Protein AF-A0A971A0D9-F1 (afdb_monomer)

pLDDT: mean 92.89, std 9.56, range [45.56, 98.62]

Radius of gyration: 13.31 Å; Cα contacts (8 Å, |Δi|>4): 79; chains: 1; bounding box: 35×26×28 Å

Nearest PDB structures (foldseek):
  1mvn-assembly1_A  TM=9.617E-01  e=2.735E-04  Arabidopsis thaliana
  1e20-assembly1_A  TM=8.402E-01  e=3.128E-03  Arabidopsis thaliana
  6tgv-assembly1_A-3  TM=8.964E-01  e=5.852E-03  Mycolicibacterium smegmatis MC2 155
  6tgv-assembly1_C  TM=9.279E-01  e=1.021E-02  Mycolicibacterium smegmatis MC2 155
  6wq2-assembly1_B  TM=2.887E-01  e=6.178E+00  Sulfolobus islandicus filamentous virus

Mean predicted aligned error: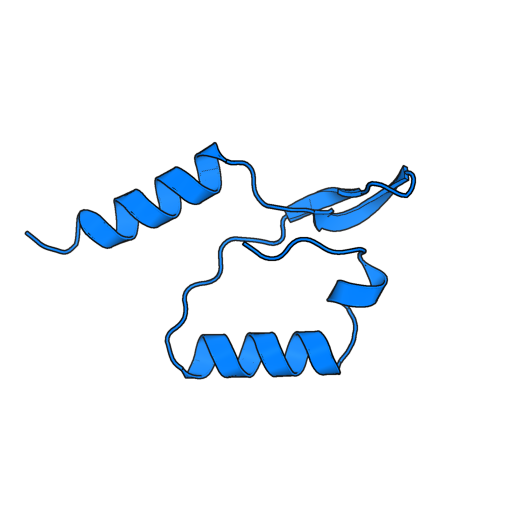 3.67 Å

Sequence (64 aa):
APAMNSRMWANPIVQANVATLTKLGFRMVGPATGRLACGTEGAGRMAEPSEIIAAIEALTDNKQ

Foldseek 3Di:
DFADDQVVCPDPVNVVVVVVCVVVVDDDQFQDWQQHPVRDTGGRHRDDPVSVVVVVVVVVVVPD

Solvent-accessible surface area (backbone atoms only — not comparable to full-atom values): 3729 Å² total; per-residue (Å²): 98,51,66,48,56,43,71,58,50,72,30,69,67,49,47,52,50,51,52,50,41,45,74,73,68,51,84,78,41,59,48,29,72,37,75,37,97,87,73,50,74,37,48,17,26,54,47,53,70,67,60,52,50,52,56,50,50,64,62,57,66,76,72,119

Secondary structure (DSSP, 8-state):
-----HHHHT-HHHHHHHHHHHHTTPPP--PEEEE-TTS-EEEEEPPPHHHHHHHHHHHHGGG-

Structure (mmCIF, N/CA/C/O backbone):
data_AF-A0A971A0D9-F1
#
_entry.id   AF-A0A971A0D9-F1
#
loop_
_atom_site.group_PDB
_atom_site.id
_atom_site.type_symbol
_atom_site.label_atom_id
_atom_site.label_alt_id
_atom_site.label_comp_id
_atom_site.label_asym_id
_atom_site.label_entity_id
_atom_site.label_seq_id
_atom_site.pdbx_PDB_ins_code
_atom_site.Cartn_x
_atom_site.Cartn_y
_atom_site.Cartn_z
_atom_site.occupancy
_atom_site.B_iso_or_equiv
_atom_site.auth_seq_id
_atom_site.auth_comp_id
_atom_site.auth_asym_id
_atom_site.auth_atom_id
_atom_site.pdbx_PDB_model_num
ATOM 1 N N . ALA A 1 1 ? -0.063 4.677 2.868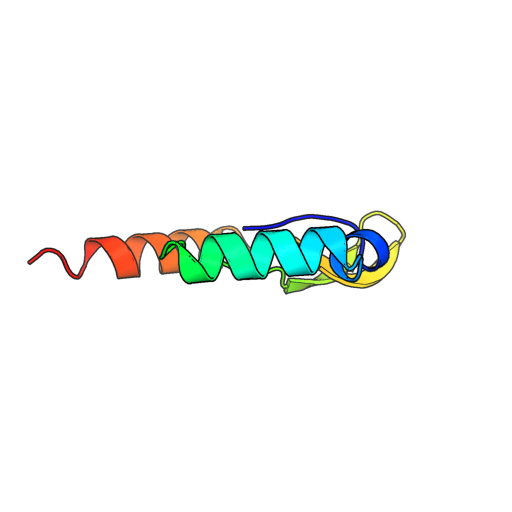 1.00 85.81 1 ALA A N 1
ATOM 2 C CA . ALA A 1 1 ? 0.150 4.348 1.449 1.00 85.81 1 ALA A CA 1
ATOM 3 C C . ALA A 1 1 ? 1.538 3.745 1.255 1.00 85.81 1 ALA A C 1
ATOM 5 O O . ALA A 1 1 ? 2.507 4.451 1.512 1.00 85.81 1 ALA A O 1
ATOM 6 N N . PRO A 1 2 ? 1.672 2.453 0.901 1.00 93.94 2 PRO A N 1
ATOM 7 C CA . PRO A 1 2 ? 2.976 1.848 0.622 1.00 93.94 2 PRO A CA 1
ATOM 8 C C . PRO A 1 2 ? 3.630 2.466 -0.616 1.00 93.94 2 PRO A C 1
ATOM 10 O O . PRO A 1 2 ? 2.942 2.779 -1.585 1.00 93.94 2 PRO A O 1
ATOM 13 N N . ALA A 1 3 ? 4.955 2.592 -0.593 1.00 96.06 3 ALA A N 1
ATOM 14 C CA . ALA A 1 3 ? 5.751 3.071 -1.717 1.00 96.06 3 ALA A CA 1
ATOM 15 C C . ALA A 1 3 ? 7.073 2.292 -1.772 1.00 96.06 3 ALA A C 1
ATOM 17 O O . ALA A 1 3 ? 7.882 2.379 -0.850 1.00 96.06 3 ALA A O 1
ATOM 18 N N . MET A 1 4 ? 7.278 1.489 -2.816 1.00 95.38 4 MET A N 1
ATOM 19 C CA . MET A 1 4 ? 8.477 0.669 -3.012 1.00 95.38 4 MET A CA 1
ATOM 20 C C . MET A 1 4 ? 8.578 0.154 -4.455 1.00 95.38 4 MET A C 1
ATOM 22 O O . MET A 1 4 ? 7.631 0.235 -5.229 1.00 95.38 4 MET A O 1
ATOM 26 N N . ASN A 1 5 ? 9.724 -0.410 -4.838 1.00 95.75 5 ASN A N 1
ATOM 27 C CA . ASN A 1 5 ? 9.860 -1.074 -6.137 1.00 95.75 5 ASN A CA 1
ATOM 28 C C . ASN A 1 5 ? 8.906 -2.287 -6.263 1.00 95.75 5 ASN A C 1
ATOM 30 O O . ASN A 1 5 ? 8.616 -2.952 -5.270 1.00 95.75 5 ASN A O 1
ATOM 34 N N . SER A 1 6 ? 8.488 -2.635 -7.485 1.00 95.38 6 SER A N 1
ATOM 35 C CA . SER A 1 6 ? 7.582 -3.762 -7.758 1.00 95.38 6 SER A CA 1
ATOM 36 C C . SER A 1 6 ? 8.082 -5.111 -7.245 1.00 95.38 6 SER A C 1
ATOM 38 O O . SER A 1 6 ? 7.287 -5.907 -6.749 1.00 95.38 6 SER A O 1
ATOM 40 N N . ARG A 1 7 ? 9.396 -5.362 -7.278 1.00 95.69 7 ARG A N 1
ATOM 41 C CA . ARG A 1 7 ? 9.997 -6.582 -6.714 1.00 95.69 7 ARG A CA 1
ATOM 42 C C . ARG A 1 7 ? 9.932 -6.611 -5.193 1.00 95.69 7 ARG A C 1
ATOM 44 O O . ARG A 1 7 ? 9.730 -7.672 -4.615 1.00 95.69 7 ARG A O 1
ATOM 51 N N . MET A 1 8 ? 10.096 -5.456 -4.547 1.00 96.50 8 MET A N 1
ATOM 52 C CA . MET A 1 8 ? 9.917 -5.347 -3.099 1.00 96.50 8 MET A CA 1
ATOM 53 C C . MET A 1 8 ? 8.450 -5.554 -2.734 1.00 96.50 8 MET A C 1
ATOM 55 O O . MET A 1 8 ? 8.163 -6.297 -1.805 1.00 96.50 8 MET A O 1
ATOM 59 N N . TRP A 1 9 ? 7.526 -4.966 -3.500 1.00 96.69 9 TRP A N 1
ATOM 60 C CA . TRP A 1 9 ? 6.095 -5.153 -3.285 1.00 96.69 9 TRP A CA 1
ATOM 61 C C . TRP A 1 9 ? 5.690 -6.623 -3.421 1.00 96.69 9 TRP A C 1
ATOM 63 O O . TRP A 1 9 ? 5.027 -7.157 -2.539 1.00 96.69 9 TRP A O 1
ATOM 73 N N . ALA A 1 10 ? 6.151 -7.305 -4.470 1.00 96.56 10 ALA A N 1
ATOM 74 C CA . ALA A 1 10 ? 5.878 -8.723 -4.701 1.00 96.56 10 ALA A CA 1
ATOM 75 C C . ALA A 1 10 ? 6.594 -9.675 -3.721 1.00 96.56 10 ALA A C 1
ATOM 77 O O . ALA A 1 10 ? 6.378 -10.885 -3.779 1.00 96.56 10 ALA A O 1
ATOM 78 N N . ASN A 1 11 ? 7.452 -9.168 -2.829 1.00 98.31 11 ASN A N 1
ATOM 79 C CA . ASN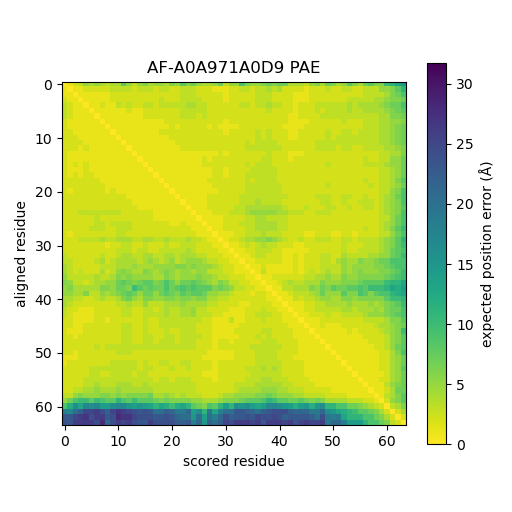 A 1 11 ? 8.156 -10.003 -1.866 1.00 98.31 11 ASN A CA 1
ATOM 80 C C . ASN A 1 11 ? 7.149 -10.690 -0.914 1.00 98.31 11 ASN A C 1
ATOM 82 O O . ASN A 1 11 ? 6.325 -9.995 -0.309 1.00 98.31 11 ASN A O 1
ATOM 86 N N . PRO A 1 12 ? 7.234 -12.021 -0.706 1.00 98.50 12 PRO A N 1
ATOM 87 C CA . PRO A 1 12 ? 6.322 -12.748 0.180 1.00 98.50 12 PRO A CA 1
ATOM 88 C C . PRO A 1 12 ? 6.253 -12.193 1.609 1.00 98.50 12 PRO A C 1
ATOM 90 O O . PRO A 1 12 ? 5.186 -12.198 2.216 1.00 98.50 12 PRO A O 1
ATOM 93 N N . ILE A 1 13 ? 7.363 -11.665 2.137 1.00 98.56 13 ILE A N 1
ATOM 94 C CA . ILE A 1 13 ? 7.423 -11.050 3.471 1.00 98.56 13 ILE A C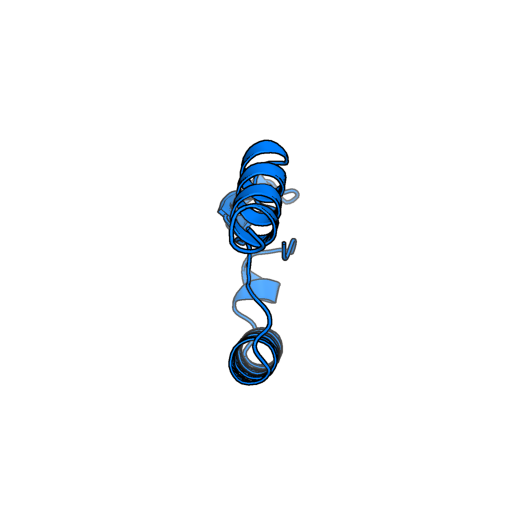A 1
ATOM 95 C C . ILE A 1 13 ? 6.593 -9.763 3.502 1.00 98.56 13 ILE A C 1
ATOM 97 O O . ILE A 1 13 ? 5.831 -9.534 4.438 1.00 98.56 13 ILE A O 1
ATOM 101 N N . VAL A 1 14 ? 6.688 -8.935 2.458 1.00 98.19 14 VAL A N 1
ATOM 102 C CA . VAL A 1 14 ? 5.885 -7.709 2.347 1.00 98.19 14 VAL A CA 1
ATOM 103 C C . VAL A 1 14 ? 4.403 -8.054 2.232 1.00 98.19 14 VAL A C 1
ATOM 105 O O . VAL A 1 14 ? 3.591 -7.466 2.942 1.00 98.19 14 VAL A O 1
ATOM 108 N N . GLN A 1 15 ? 4.049 -9.050 1.418 1.00 98.19 15 GLN A N 1
ATOM 109 C CA . GLN A 1 15 ? 2.664 -9.508 1.287 1.00 98.19 15 GLN A CA 1
ATOM 110 C C . GLN A 1 15 ? 2.109 -10.068 2.608 1.00 98.19 15 GLN A C 1
ATOM 112 O O . GLN A 1 15 ? 0.979 -9.754 2.982 1.00 98.19 15 GLN A O 1
ATOM 117 N N . ALA A 1 16 ? 2.911 -10.821 3.369 1.00 98.62 16 ALA A N 1
ATOM 118 C CA . ALA A 1 16 ? 2.524 -11.311 4.692 1.00 98.62 16 ALA A CA 1
ATOM 119 C C . ALA A 1 16 ? 2.310 -10.169 5.704 1.00 98.62 16 ALA A C 1
ATOM 121 O O . ALA A 1 16 ? 1.340 -10.188 6.468 1.00 98.62 16 ALA A O 1
ATOM 122 N N . ASN A 1 17 ? 3.165 -9.142 5.682 1.00 98.31 17 ASN A N 1
ATOM 123 C CA . ASN A 1 17 ? 3.014 -7.956 6.527 1.00 98.31 17 ASN A CA 1
ATOM 124 C C . ASN A 1 17 ? 1.746 -7.173 6.174 1.00 98.31 17 ASN A C 1
ATOM 126 O O . ASN A 1 17 ? 0.986 -6.806 7.068 1.00 98.31 17 ASN A O 1
ATOM 130 N N . VAL A 1 18 ? 1.476 -6.969 4.880 1.00 97.94 18 VAL A N 1
ATOM 131 C CA . VAL A 1 18 ? 0.243 -6.325 4.401 1.00 97.94 18 VAL A CA 1
ATOM 132 C C . VAL A 1 18 ? -0.980 -7.105 4.873 1.00 97.94 18 VAL A C 1
ATOM 134 O O . VAL A 1 18 ? -1.872 -6.521 5.482 1.00 97.94 18 VAL A O 1
ATOM 137 N N . ALA A 1 19 ? -0.991 -8.428 4.689 1.00 98.12 19 ALA A N 1
ATOM 138 C CA . ALA A 1 19 ? -2.086 -9.276 5.152 1.00 98.12 19 ALA A CA 1
ATOM 139 C C . A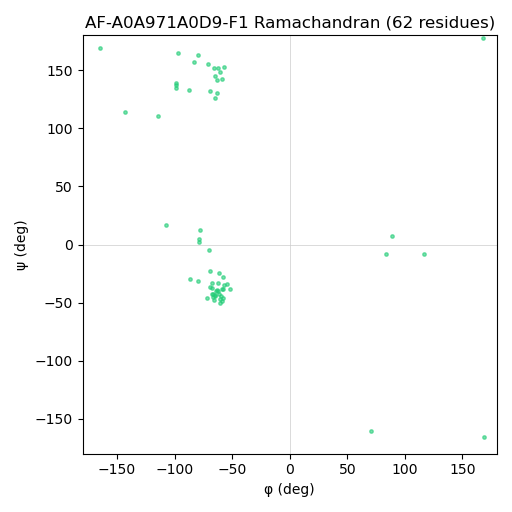LA A 1 19 ? -2.290 -9.182 6.674 1.00 98.12 19 ALA A C 1
ATOM 141 O O . ALA A 1 19 ? -3.425 -9.166 7.147 1.00 98.12 19 ALA A O 1
ATOM 142 N N . THR A 1 20 ? -1.205 -9.096 7.445 1.00 98.56 20 THR A N 1
ATOM 143 C CA . THR A 1 20 ? -1.260 -8.939 8.905 1.00 98.56 20 THR A CA 1
ATOM 144 C C . THR A 1 20 ? -1.866 -7.595 9.296 1.00 98.56 20 THR A C 1
ATOM 146 O O . THR A 1 20 ? -2.791 -7.558 10.102 1.00 98.56 20 THR A O 1
ATOM 149 N N . LEU A 1 21 ? -1.415 -6.498 8.685 1.00 98.06 21 LEU A N 1
ATOM 150 C CA . LEU A 1 21 ? -1.967 -5.163 8.922 1.00 98.06 21 LEU A CA 1
ATOM 151 C C . LEU A 1 21 ? -3.457 -5.101 8.565 1.00 98.06 21 LEU A C 1
ATOM 153 O O . LEU A 1 21 ? -4.256 -4.606 9.356 1.00 98.06 21 LEU A O 1
ATOM 157 N N . THR A 1 22 ? -3.859 -5.674 7.429 1.00 96.44 22 THR A N 1
ATOM 158 C CA . THR A 1 22 ? -5.275 -5.750 7.044 1.00 96.44 22 THR A CA 1
ATOM 159 C C . THR A 1 22 ? -6.098 -6.543 8.060 1.00 96.44 22 THR A C 1
ATOM 161 O O . THR A 1 22 ? -7.173 -6.093 8.450 1.00 96.44 22 THR A O 1
ATOM 164 N N . LYS A 1 23 ? -5.590 -7.680 8.560 1.00 98.25 23 LYS A N 1
ATOM 165 C CA . LYS A 1 23 ? -6.255 -8.459 9.624 1.00 98.25 23 LYS A CA 1
ATOM 166 C C . LYS A 1 23 ? -6.400 -7.679 10.932 1.00 98.25 23 LYS A C 1
ATOM 168 O O . LYS A 1 23 ? -7.384 -7.865 11.635 1.00 98.25 23 LYS A O 1
ATOM 173 N N . LEU A 1 24 ? -5.446 -6.805 11.245 1.00 98.31 24 LEU A N 1
ATOM 174 C CA . LEU A 1 24 ? -5.486 -5.925 12.417 1.00 98.31 24 LEU A CA 1
ATOM 175 C C . LEU A 1 24 ? -6.393 -4.693 12.225 1.00 98.31 24 LEU A C 1
ATOM 177 O O . LEU A 1 24 ? -6.477 -3.856 13.118 1.00 98.31 24 LEU A O 1
ATOM 181 N N . GLY A 1 25 ? -7.075 -4.568 11.082 1.00 96.56 25 GLY A N 1
ATOM 182 C CA . GLY A 1 25 ? -8.020 -3.483 10.807 1.00 96.56 25 GLY A CA 1
ATOM 183 C C . GLY A 1 25 ? -7.396 -2.231 10.188 1.00 96.56 25 GLY A C 1
ATOM 184 O O . GLY A 1 25 ? -8.088 -1.227 10.012 1.00 96.56 25 GLY A O 1
ATOM 185 N N . PHE A 1 26 ? -6.113 -2.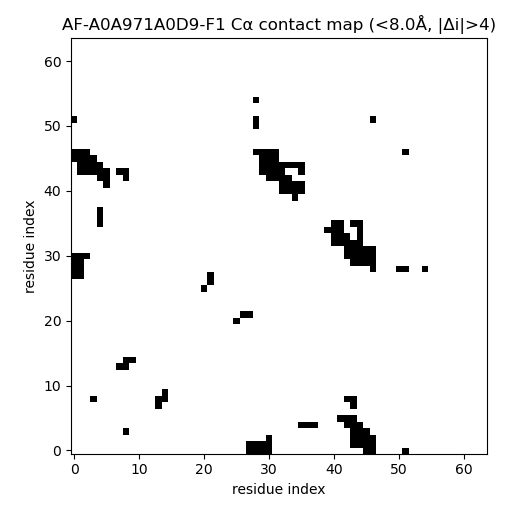266 9.814 1.00 96.31 26 PHE A N 1
ATOM 186 C CA . PHE A 1 26 ? -5.503 -1.158 9.084 1.00 96.31 26 PHE A CA 1
ATOM 187 C C . PHE A 1 26 ? -6.073 -1.085 7.667 1.00 96.31 26 PHE A C 1
ATOM 189 O O . PHE A 1 26 ? -6.114 -2.079 6.936 1.00 96.31 26 PHE A O 1
ATOM 196 N N . ARG A 1 27 ? -6.470 0.121 7.252 1.00 94.25 27 ARG A N 1
ATOM 197 C CA . ARG A 1 27 ? -6.873 0.393 5.871 1.00 94.25 27 ARG A CA 1
ATOM 198 C C . ARG A 1 27 ? -5.658 0.764 5.034 1.00 94.25 27 ARG A C 1
ATOM 200 O O . ARG A 1 27 ? -4.845 1.599 5.427 1.00 94.25 27 ARG A O 1
ATOM 207 N N . MET A 1 28 ? -5.556 0.145 3.868 1.00 95.00 28 MET A N 1
ATOM 208 C CA . MET A 1 28 ? -4.470 0.382 2.925 1.00 95.00 28 MET A CA 1
ATOM 209 C C . MET A 1 28 ? -4.930 1.354 1.843 1.00 95.00 28 MET A C 1
ATOM 211 O O . MET A 1 28 ? -6.027 1.221 1.313 1.00 95.00 28 MET A O 1
ATOM 215 N N . VAL A 1 29 ? -4.067 2.309 1.500 1.00 96.44 29 VAL A N 1
ATOM 216 C CA . VAL A 1 29 ? -4.246 3.191 0.339 1.00 96.44 29 VAL A CA 1
ATOM 217 C C . VAL A 1 29 ? -3.124 2.878 -0.642 1.00 96.44 29 VAL A C 1
ATOM 219 O O . VAL A 1 29 ? -1.955 3.130 -0.336 1.00 96.44 29 VAL A O 1
ATOM 222 N N . GLY A 1 30 ? -3.465 2.278 -1.780 1.00 93.56 30 GLY A N 1
ATOM 223 C CA . GLY A 1 30 ? -2.489 1.753 -2.735 1.00 93.56 30 GLY A CA 1
ATOM 224 C C . GLY A 1 30 ? -1.733 0.501 -2.242 1.00 93.56 30 GLY A C 1
ATOM 225 O O . GLY A 1 30 ? -2.190 -0.171 -1.311 1.00 93.56 30 GLY A O 1
ATOM 226 N N . PRO A 1 31 ? -0.563 0.190 -2.837 1.00 95.50 31 PRO A N 1
ATOM 227 C CA . PRO A 1 31 ? 0.158 1.003 -3.821 1.00 95.50 31 PRO A CA 1
ATOM 228 C C . PRO A 1 31 ? -0.541 1.059 -5.184 1.00 95.50 31 PRO A C 1
ATOM 230 O O . PRO A 1 31 ? -1.281 0.152 -5.558 1.00 95.50 31 PRO A O 1
ATOM 233 N N . ALA A 1 32 ? -0.266 2.118 -5.936 1.00 95.19 32 ALA A N 1
ATOM 234 C CA . ALA A 1 32 ? -0.682 2.260 -7.322 1.00 95.19 32 ALA A CA 1
ATOM 235 C C . ALA A 1 32 ? 0.251 1.481 -8.269 1.00 95.19 32 ALA A C 1
ATOM 237 O O . ALA A 1 32 ? 1.384 1.117 -7.923 1.00 95.19 32 ALA A O 1
ATOM 238 N N . THR A 1 33 ? -0.227 1.262 -9.494 1.00 95.31 33 THR A N 1
ATOM 239 C CA . THR A 1 33 ? 0.591 0.793 -10.620 1.00 95.31 33 THR A CA 1
ATOM 240 C C . THR A 1 33 ? 0.972 1.983 -11.489 1.00 95.31 33 THR A C 1
ATOM 242 O O . THR A 1 33 ? 0.137 2.836 -11.771 1.00 95.31 33 THR A O 1
ATOM 245 N N . GLY A 1 34 ? 2.236 2.064 -11.897 1.00 93.06 34 GLY A N 1
ATOM 246 C CA . GLY A 1 34 ? 2.710 3.116 -12.791 1.00 93.06 34 GLY A CA 1
ATOM 247 C C . GLY A 1 34 ? 4.229 3.150 -12.884 1.00 93.06 34 GLY A C 1
ATOM 248 O O . GLY A 1 34 ? 4.910 2.210 -12.469 1.00 93.06 34 GLY A O 1
ATOM 249 N N . ARG A 1 35 ? 4.771 4.243 -13.430 1.00 93.19 35 ARG A N 1
ATOM 250 C CA . ARG A 1 35 ? 6.221 4.433 -13.542 1.00 93.19 35 ARG A CA 1
ATOM 251 C C . ARG A 1 35 ? 6.860 4.539 -12.156 1.00 93.19 35 ARG A C 1
ATOM 253 O O . ARG A 1 35 ? 6.472 5.371 -11.337 1.00 93.19 35 ARG A O 1
ATOM 260 N N . LEU A 1 36 ? 7.862 3.700 -11.920 1.00 91.00 36 LEU A N 1
ATOM 261 C CA . LEU A 1 36 ? 8.657 3.651 -10.697 1.00 91.00 36 LEU A CA 1
ATOM 262 C C . LEU A 1 36 ? 9.959 4.444 -10.865 1.00 91.00 36 LEU A C 1
ATOM 264 O O . LEU A 1 36 ? 10.393 4.727 -11.981 1.00 91.00 36 LEU A O 1
ATOM 268 N N . ALA A 1 37 ? 10.624 4.753 -9.749 1.00 85.81 37 ALA A N 1
ATOM 269 C CA . ALA A 1 37 ? 11.864 5.537 -9.740 1.00 85.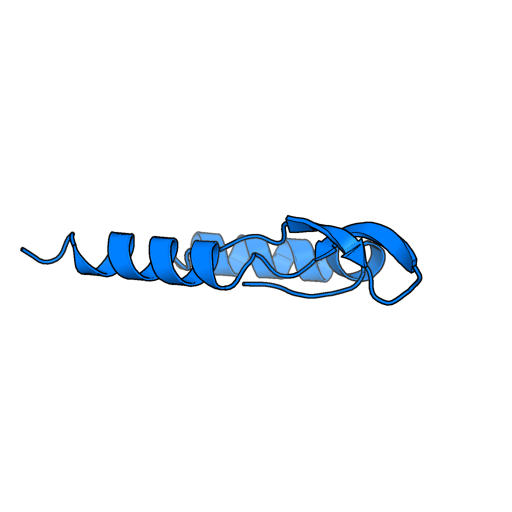81 37 ALA A CA 1
ATOM 270 C C . ALA A 1 37 ? 13.001 4.914 -10.575 1.00 85.81 37 ALA A C 1
ATOM 272 O O . ALA A 1 37 ? 13.833 5.629 -11.120 1.00 85.81 37 ALA A O 1
ATOM 273 N N . CYS A 1 38 ? 13.016 3.587 -10.728 1.00 87.31 38 CYS A N 1
ATOM 274 C CA . CYS A 1 38 ? 13.974 2.868 -11.575 1.00 87.31 38 CYS A CA 1
ATOM 275 C C . CYS A 1 38 ? 13.637 2.904 -13.078 1.00 87.31 38 CYS A C 1
ATOM 277 O O . CYS A 1 38 ? 14.287 2.218 -13.859 1.00 87.31 38 CYS A O 1
ATOM 279 N N . GLY A 1 39 ? 12.603 3.643 -13.489 1.00 88.94 39 GLY A N 1
ATOM 280 C CA . GLY A 1 39 ? 12.187 3.785 -14.887 1.00 88.94 39 GLY A CA 1
ATOM 281 C C . GLY A 1 39 ? 11.281 2.668 -15.410 1.00 88.94 39 GLY A C 1
ATOM 282 O O . GLY A 1 39 ? 10.731 2.802 -16.498 1.00 88.94 39 GLY A O 1
ATOM 283 N N . THR A 1 40 ? 11.078 1.593 -14.644 1.00 91.06 40 THR A N 1
ATOM 284 C CA . THR A 1 40 ? 10.155 0.505 -15.000 1.00 91.06 40 THR A CA 1
ATOM 285 C C . THR A 1 40 ? 8.719 0.833 -14.610 1.00 91.06 40 THR A C 1
ATOM 287 O O . THR A 1 40 ? 8.489 1.586 -13.665 1.00 91.06 40 THR A O 1
ATOM 290 N N . GLU A 1 41 ? 7.753 0.200 -15.265 1.00 92.81 41 GLU A N 1
ATOM 291 C CA . GLU A 1 41 ? 6.337 0.285 -14.903 1.00 92.81 41 GLU A CA 1
ATOM 292 C C . GLU A 1 41 ? 5.909 -0.931 -14.068 1.00 92.81 41 GLU A C 1
ATOM 294 O O . GLU A 1 41 ? 6.343 -2.055 -14.327 1.00 92.81 41 GLU A O 1
ATOM 299 N N . GLY A 1 42 ? 5.102 -0.715 -13.030 1.00 93.25 42 GLY A N 1
ATOM 300 C CA . GLY A 1 42 ? 4.579 -1.796 -12.195 1.00 93.25 42 GLY A CA 1
ATOM 301 C C . GLY A 1 42 ? 3.922 -1.312 -10.905 1.00 93.25 42 GLY A C 1
ATOM 302 O O . GLY A 1 42 ? 3.886 -0.115 -10.616 1.00 93.25 42 GLY A O 1
ATOM 303 N N . ALA A 1 43 ? 3.392 -2.255 -10.126 1.00 93.31 43 ALA A N 1
ATOM 304 C CA . ALA A 1 43 ? 2.843 -1.985 -8.800 1.00 93.31 43 ALA A CA 1
ATOM 305 C C . ALA A 1 43 ? 3.940 -1.544 -7.817 1.00 93.31 43 ALA A C 1
ATOM 307 O O . ALA A 1 43 ? 5.096 -1.943 -7.951 1.00 93.31 43 ALA A O 1
ATOM 308 N N . GLY A 1 44 ? 3.575 -0.752 -6.810 1.00 93.81 44 GLY A N 1
ATOM 309 C CA . GLY A 1 44 ? 4.495 -0.285 -5.762 1.00 93.81 44 GLY A CA 1
ATOM 310 C C . GLY A 1 44 ? 4.692 1.231 -5.740 1.00 93.81 44 GLY A C 1
ATOM 311 O O . GLY A 1 44 ? 5.258 1.767 -4.788 1.00 93.81 44 GLY A O 1
ATOM 312 N N . ARG A 1 45 ? 4.169 1.947 -6.739 1.00 96.25 45 ARG A N 1
ATOM 313 C CA . ARG A 1 45 ? 4.118 3.408 -6.721 1.00 96.25 45 ARG A CA 1
ATOM 314 C C . ARG A 1 45 ? 3.233 3.876 -5.561 1.00 96.25 45 ARG A C 1
ATOM 316 O O . ARG A 1 45 ? 2.198 3.270 -5.291 1.00 96.25 45 ARG A O 1
ATOM 323 N N . MET A 1 46 ? 3.614 4.963 -4.894 1.00 95.75 46 MET A N 1
ATOM 324 C CA . MET A 1 46 ? 2.724 5.595 -3.919 1.00 95.75 46 MET A CA 1
ATOM 325 C C . MET A 1 46 ? 1.416 6.015 -4.608 1.00 95.75 46 MET A C 1
ATOM 327 O O . MET A 1 46 ? 1.447 6.463 -5.755 1.00 95.75 46 MET A O 1
ATOM 331 N N . ALA A 1 47 ? 0.286 5.869 -3.916 1.00 96.69 47 ALA A N 1
ATOM 332 C CA . ALA A 1 47 ? -0.954 6.524 -4.329 1.00 96.69 47 ALA A CA 1
ATOM 333 C C . ALA A 1 47 ? -0.747 8.047 -4.415 1.00 96.69 47 ALA A C 1
ATOM 335 O O . ALA A 1 47 ? 0.114 8.595 -3.716 1.00 96.69 47 ALA A O 1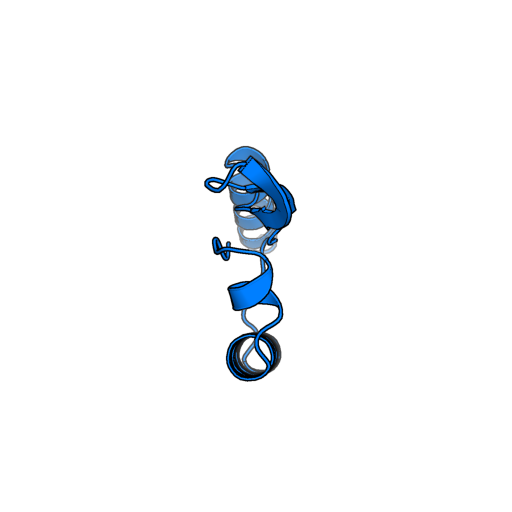
ATOM 336 N N . GLU A 1 48 ? -1.523 8.725 -5.255 1.00 96.25 48 GLU A N 1
ATOM 337 C CA . GLU A 1 48 ? -1.477 10.180 -5.341 1.00 96.25 48 GLU A CA 1
ATOM 338 C C . GLU A 1 48 ? -1.847 10.820 -3.999 1.00 96.25 48 GLU A C 1
ATOM 340 O O . GLU A 1 48 ? -2.700 10.296 -3.274 1.00 96.25 48 GLU A O 1
ATOM 345 N N . PRO A 1 49 ? -1.275 11.990 -3.665 1.00 96.19 49 PRO A N 1
ATOM 346 C CA . PRO A 1 49 ? -1.663 12.724 -2.466 1.00 96.19 49 PRO A CA 1
ATOM 347 C C . PRO A 1 49 ? -3.177 12.956 -2.361 1.00 96.19 49 PRO A C 1
ATOM 349 O O . PRO A 1 49 ? -3.733 12.817 -1.276 1.00 96.19 49 PRO A O 1
ATOM 352 N N . SER A 1 50 ? -3.854 13.241 -3.479 1.00 96.94 50 SER A N 1
ATOM 353 C CA . SER A 1 50 ? -5.312 13.416 -3.522 1.00 96.94 50 SER A CA 1
ATOM 354 C C . SER A 1 50 ? -6.077 12.142 -3.150 1.00 96.94 50 SER A C 1
ATOM 356 O O . SER A 1 50 ? -7.055 12.217 -2.414 1.00 96.94 50 SER A O 1
ATOM 358 N N . GLU A 1 51 ? -5.615 10.967 -3.587 1.00 96.44 51 GLU A N 1
ATOM 359 C CA . GLU A 1 51 ? -6.211 9.675 -3.221 1.00 96.44 51 GLU A CA 1
ATOM 360 C C . GLU A 1 51 ? -6.018 9.371 -1.728 1.00 96.44 51 GLU A C 1
ATOM 362 O O . GLU A 1 51 ? -6.906 8.825 -1.073 1.00 96.44 51 GLU A O 1
ATOM 367 N N . ILE A 1 52 ? -4.862 9.745 -1.169 1.00 96.25 52 ILE A N 1
ATOM 368 C CA . ILE A 1 52 ? -4.576 9.591 0.263 1.00 96.25 52 ILE A CA 1
ATOM 369 C C . ILE A 1 52 ? -5.480 10.504 1.094 1.00 96.25 52 ILE A C 1
ATOM 371 O O . ILE A 1 52 ? -6.040 10.044 2.087 1.00 96.25 52 ILE A O 1
ATOM 375 N N . ILE A 1 53 ? -5.643 11.765 0.685 1.00 96.62 53 ILE A N 1
ATOM 376 C CA . ILE A 1 53 ? -6.534 12.726 1.348 1.00 96.62 53 ILE A CA 1
ATOM 377 C C . ILE A 1 53 ? -7.978 12.221 1.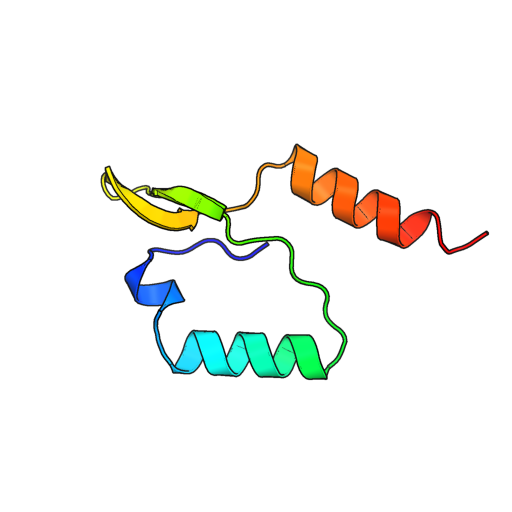311 1.00 96.62 53 ILE A C 1
ATOM 379 O O . ILE A 1 53 ? -8.587 12.095 2.369 1.00 96.62 53 ILE A O 1
ATOM 383 N N . ALA A 1 54 ? -8.481 11.815 0.143 1.00 95.81 54 ALA A N 1
ATOM 384 C CA . ALA A 1 54 ? -9.842 11.297 0.003 1.00 95.81 54 ALA A CA 1
ATOM 385 C C . ALA A 1 54 ? -10.102 10.071 0.902 1.00 95.81 54 ALA A C 1
ATOM 387 O O . ALA A 1 54 ? -11.169 9.932 1.499 1.00 95.81 54 ALA A O 1
ATOM 388 N N . ALA A 1 55 ? -9.115 9.181 1.050 1.00 95.19 55 ALA A N 1
ATOM 389 C CA . ALA A 1 55 ? -9.224 8.036 1.951 1.00 95.19 55 ALA A CA 1
ATOM 390 C C . ALA A 1 55 ? -9.268 8.438 3.438 1.00 95.19 55 ALA A C 1
ATOM 392 O O . ALA A 1 55 ? -9.914 7.754 4.235 1.00 95.19 55 ALA A O 1
ATOM 393 N N . ILE A 1 56 ? -8.582 9.520 3.820 1.00 94.94 56 ILE A N 1
ATOM 394 C CA . ILE A 1 56 ? -8.627 10.079 5.178 1.00 94.94 56 ILE A CA 1
ATOM 395 C C . ILE A 1 56 ? -9.978 10.755 5.429 1.00 94.94 56 ILE A C 1
ATOM 397 O O . ILE A 1 56 ? -10.592 10.491 6.459 1.00 94.94 56 ILE A O 1
ATOM 401 N N . GLU A 1 57 ? -10.467 11.560 4.486 1.00 95.75 57 GLU A N 1
ATOM 402 C CA . GLU A 1 57 ? -11.772 12.231 4.575 1.00 95.75 57 GLU A CA 1
ATOM 403 C C . GLU A 1 57 ? -12.908 11.210 4.744 1.00 95.75 57 GLU A C 1
ATOM 405 O O . GLU A 1 57 ? -13.698 11.291 5.685 1.00 95.75 57 GLU A O 1
ATOM 410 N N . ALA A 1 58 ? -12.900 10.139 3.944 1.00 93.19 58 ALA A N 1
ATOM 411 C CA . ALA A 1 58 ? -13.870 9.050 4.064 1.00 93.19 58 ALA A CA 1
ATOM 412 C C . ALA A 1 58 ? -13.826 8.324 5.427 1.00 93.19 58 ALA A C 1
ATOM 414 O O . ALA A 1 58 ? -14.805 7.699 5.844 1.00 93.19 58 ALA A O 1
ATOM 415 N N . LEU A 1 59 ? -12.694 8.360 6.137 1.00 90.56 59 LEU A N 1
ATOM 416 C CA . LEU A 1 59 ? -12.583 7.817 7.493 1.00 90.56 59 LEU A CA 1
ATOM 417 C C . LEU A 1 59 ? -13.152 8.763 8.552 1.00 90.56 59 LEU A C 1
ATOM 419 O O . LEU A 1 59 ? -13.634 8.290 9.583 1.00 90.56 59 LEU A O 1
ATOM 423 N N . THR A 1 60 ? -13.077 10.072 8.325 1.00 88.81 60 THR A N 1
ATOM 424 C CA . THR A 1 60 ? -13.546 11.091 9.268 1.00 88.81 60 THR A CA 1
ATOM 425 C C . THR A 1 60 ? -15.028 11.411 9.116 1.00 88.81 60 THR A C 1
ATOM 427 O O . THR A 1 60 ? -15.670 11.686 10.125 1.00 88.81 60 THR A O 1
ATOM 430 N N . ASP A 1 61 ? -15.593 11.289 7.915 1.00 80.00 61 ASP A N 1
ATOM 431 C CA . ASP A 1 61 ? -17.016 11.570 7.661 1.00 80.00 61 ASP A CA 1
ATOM 432 C C . ASP A 1 61 ? -17.959 10.547 8.314 1.00 80.00 61 ASP A C 1
ATOM 434 O O . ASP A 1 61 ? -19.097 10.858 8.649 1.00 80.00 61 ASP A O 1
ATOM 438 N N . ASN A 1 62 ? -17.465 9.339 8.598 1.00 59.94 62 ASN A N 1
ATOM 439 C CA . ASN A 1 62 ? -18.204 8.286 9.304 1.00 59.94 62 ASN A CA 1
ATOM 440 C C . ASN A 1 62 ? -18.273 8.486 10.839 1.00 59.94 62 ASN A C 1
ATOM 442 O O . ASN A 1 62 ? -18.609 7.547 11.559 1.00 59.94 62 ASN A O 1
ATOM 446 N N . LYS A 1 63 ? -17.906 9.669 11.359 1.00 54.12 63 LYS A N 1
ATOM 447 C CA . LYS A 1 63 ? -17.965 10.027 12.794 1.00 54.12 63 LYS A CA 1
ATOM 448 C C . LYS A 1 63 ? -19.082 11.025 13.156 1.00 54.12 63 LYS A C 1
ATOM 450 O O . LYS A 1 63 ? -19.000 11.622 14.229 1.00 54.12 63 LYS A O 1
ATOM 455 N N . GLN A 1 64 ? -20.088 11.221 12.299 1.00 45.56 64 GLN A N 1
ATOM 456 C CA . GLN A 1 64 ? -21.310 11.959 12.666 1.00 45.56 64 GLN A CA 1
ATOM 457 C C . GLN A 1 64 ? -22.292 11.089 13.450 1.00 45.56 64 GLN A C 1
ATOM 459 O O . GLN A 1 64 ? -22.477 9.914 13.062 1.00 45.56 64 GLN A O 1
#